Protein AF-A0A3D5NK63-F1 (afdb_monomer_lite)

Foldseek 3Di:
DDFAPQCPQLCVLCVVVVFNWDDDPDPRDIHHDDDDPVVVVSVVVSSVVRD

Structure (mmCIF, N/CA/C/O backbone):
data_AF-A0A3D5NK63-F1
#
_entry.id   AF-A0A3D5NK63-F1
#
loop_
_atom_site.group_PDB
_atom_site.id
_atom_site.type_symbol
_atom_site.label_atom_id
_atom_site.label_alt_id
_atom_site.label_comp_id
_atom_site.label_asym_id
_atom_site.label_entity_id
_atom_site.label_seq_id
_atom_site.pdbx_PDB_ins_code
_atom_site.Cartn_x
_atom_site.Cartn_y
_atom_site.Cartn_z
_atom_site.occupancy
_atom_site.B_iso_or_equiv
_atom_site.auth_seq_id
_atom_site.auth_comp_id
_atom_site.auth_asym_id
_atom_site.auth_atom_id
_atom_site.pdbx_PDB_model_num
ATOM 1 N N . ALA A 1 1 ? 8.837 6.341 -0.038 1.00 55.88 1 ALA A N 1
ATOM 2 C CA . ALA A 1 1 ? 8.617 5.383 -1.141 1.00 55.88 1 ALA A CA 1
ATOM 3 C C . ALA A 1 1 ? 8.772 3.979 -0.575 1.00 55.88 1 ALA A C 1
ATOM 5 O O . ALA A 1 1 ? 9.671 3.788 0.235 1.00 55.88 1 ALA A O 1
ATOM 6 N N . VAL A 1 2 ? 7.890 3.042 -0.928 1.00 63.78 2 VAL A N 1
ATOM 7 C CA . VAL A 1 2 ? 7.938 1.654 -0.429 1.00 63.78 2 VAL A CA 1
ATOM 8 C C . VAL A 1 2 ? 8.556 0.778 -1.516 1.00 63.78 2 VAL A C 1
ATOM 10 O O . VAL A 1 2 ? 8.142 0.877 -2.672 1.00 63.78 2 VAL A O 1
ATOM 13 N N . LYS A 1 3 ? 9.561 -0.031 -1.154 1.00 65.81 3 LYS A N 1
ATOM 14 C CA . LYS A 1 3 ? 10.175 -1.018 -2.049 1.00 65.81 3 LYS A CA 1
ATOM 15 C C . LYS A 1 3 ? 9.356 -2.304 -1.987 1.00 65.81 3 LYS A C 1
ATOM 17 O O . LYS A 1 3 ? 9.187 -2.859 -0.906 1.00 65.81 3 LYS A O 1
ATOM 22 N N . VAL A 1 4 ? 8.872 -2.763 -3.132 1.00 67.31 4 VAL A N 1
ATOM 23 C CA . VAL A 1 4 ? 8.086 -3.991 -3.277 1.00 67.31 4 VAL A CA 1
ATOM 24 C C . VAL A 1 4 ? 8.661 -4.849 -4.399 1.00 67.31 4 VAL A C 1
ATOM 26 O O . VAL A 1 4 ? 9.174 -4.322 -5.384 1.00 67.31 4 VAL A O 1
ATOM 29 N N . THR A 1 5 ? 8.598 -6.169 -4.236 1.00 68.88 5 THR A N 1
ATOM 30 C CA . THR A 1 5 ? 9.155 -7.138 -5.195 1.00 68.88 5 THR A CA 1
ATOM 31 C C . THR A 1 5 ? 8.404 -7.098 -6.529 1.00 68.88 5 THR A C 1
ATOM 33 O O . THR A 1 5 ? 9.033 -7.069 -7.580 1.00 68.88 5 THR A O 1
ATOM 36 N N . ASP A 1 6 ? 7.072 -6.973 -6.473 1.00 74.88 6 ASP A N 1
ATOM 37 C CA . ASP A 1 6 ? 6.178 -6.945 -7.634 1.00 74.88 6 ASP A CA 1
ATOM 38 C C . ASP A 1 6 ? 5.282 -5.700 -7.611 1.00 74.88 6 ASP A C 1
ATOM 40 O O . ASP A 1 6 ? 4.109 -5.734 -7.234 1.00 74.88 6 ASP A O 1
ATOM 44 N N . ALA A 1 7 ? 5.842 -4.554 -8.011 1.00 73.62 7 ALA A N 1
ATOM 45 C CA . ALA A 1 7 ? 5.108 -3.285 -8.017 1.00 73.62 7 ALA A CA 1
ATOM 46 C C . ALA A 1 7 ? 3.817 -3.337 -8.850 1.00 73.62 7 ALA A C 1
ATOM 48 O O . ALA A 1 7 ? 2.847 -2.690 -8.469 1.00 73.62 7 ALA A O 1
ATOM 49 N N . GLY A 1 8 ? 3.775 -4.121 -9.933 1.00 73.69 8 GLY A N 1
ATOM 50 C CA . GLY A 1 8 ? 2.575 -4.289 -10.760 1.00 73.69 8 GLY A CA 1
ATOM 51 C C . GLY A 1 8 ? 1.444 -5.039 -10.047 1.00 73.69 8 GLY A C 1
ATOM 52 O O . GLY A 1 8 ? 0.309 -4.567 -10.027 1.00 73.69 8 GLY A O 1
ATOM 53 N N . VAL A 1 9 ? 1.755 -6.169 -9.401 1.00 79.25 9 VAL A N 1
ATOM 54 C CA . VAL A 1 9 ? 0.758 -6.983 -8.679 1.00 79.25 9 VAL A CA 1
ATOM 55 C C . VAL A 1 9 ? 0.268 -6.258 -7.428 1.00 79.25 9 VAL A C 1
ATOM 57 O O . VAL A 1 9 ? -0.933 -6.213 -7.162 1.00 79.25 9 VAL A O 1
ATOM 60 N N . ILE A 1 10 ? 1.192 -5.647 -6.679 1.00 79.06 10 ILE A N 1
ATOM 61 C CA . ILE A 1 10 ? 0.858 -4.859 -5.490 1.00 79.06 10 ILE A CA 1
ATOM 62 C C . ILE A 1 10 ? 0.003 -3.648 -5.883 1.00 79.06 10 ILE A C 1
ATOM 64 O O . ILE A 1 10 ? -0.989 -3.372 -5.216 1.00 79.06 10 ILE A O 1
ATOM 68 N N . TYR A 1 11 ? 0.337 -2.957 -6.981 1.00 79.56 11 TYR A N 1
ATOM 69 C CA . TYR A 1 11 ? -0.467 -1.855 -7.518 1.00 79.56 11 TYR A CA 1
ATOM 70 C C . TYR A 1 11 ? -1.909 -2.286 -7.778 1.00 79.56 11 TYR A C 1
ATOM 72 O O . TYR A 1 11 ? -2.833 -1.626 -7.311 1.00 79.56 11 TYR A O 1
ATOM 80 N N . GLN A 1 12 ? -2.104 -3.405 -8.476 1.00 80.50 12 GLN A N 1
ATOM 81 C CA . GLN A 1 12 ? -3.435 -3.871 -8.848 1.00 80.50 12 GLN A CA 1
ATOM 82 C C . GLN A 1 12 ? -4.265 -4.275 -7.625 1.00 80.50 12 GLN A C 1
ATOM 84 O O . GLN A 1 12 ? -5.401 -3.831 -7.487 1.00 80.50 12 GLN A O 1
ATOM 89 N N . LYS A 1 13 ? -3.670 -5.011 -6.680 1.00 82.38 13 LYS A N 1
ATOM 90 C CA . LYS A 1 13 ? -4.347 -5.395 -5.433 1.00 82.38 13 LYS A CA 1
ATOM 91 C C . LYS A 1 13 ? -4.644 -4.198 -4.517 1.00 82.38 13 LYS A C 1
ATOM 93 O O . LYS A 1 13 ? -5.659 -4.191 -3.824 1.00 82.38 13 LYS A O 1
ATOM 98 N N . LEU A 1 14 ? -3.783 -3.176 -4.505 1.00 81.12 14 LEU A N 1
ATOM 99 C CA . LEU A 1 14 ? -4.053 -1.918 -3.799 1.00 81.12 14 LEU A CA 1
ATOM 100 C C . LEU A 1 14 ? -5.201 -1.147 -4.461 1.00 81.12 14 LEU A C 1
ATOM 102 O O . LEU A 1 14 ? -6.058 -0.628 -3.749 1.00 81.12 14 LEU A O 1
ATOM 106 N N . LEU A 1 15 ? -5.264 -1.138 -5.797 1.00 81.12 15 LEU A N 1
ATOM 107 C CA . LEU A 1 15 ? -6.362 -0.537 -6.555 1.00 81.12 15 LEU A CA 1
ATOM 108 C C . LEU A 1 15 ? -7.704 -1.222 -6.244 1.00 81.12 15 LEU A C 1
ATOM 110 O O . LEU A 1 15 ? -8.693 -0.534 -6.007 1.00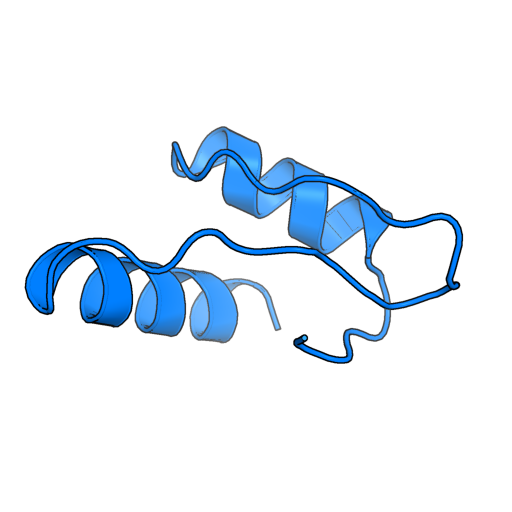 81.12 15 LEU A O 1
ATOM 114 N N . GLU A 1 16 ? -7.729 -2.560 -6.177 1.00 82.12 16 GLU A N 1
ATOM 115 C CA . GLU A 1 16 ? -8.915 -3.345 -5.788 1.00 82.12 16 GLU A CA 1
ATOM 116 C C . GLU A 1 16 ? -9.381 -3.048 -4.356 1.00 82.12 16 GLU A C 1
ATOM 118 O O . GLU A 1 16 ? -10.578 -3.051 -4.080 1.00 82.12 16 GLU A O 1
ATOM 123 N N . LYS A 1 17 ? -8.448 -2.739 -3.447 1.00 78.50 17 LYS A N 1
ATOM 124 C CA . LYS A 1 17 ? -8.755 -2.302 -2.075 1.00 78.50 17 LYS A CA 1
ATOM 125 C C . LYS A 1 17 ? -9.141 -0.819 -1.968 1.00 78.50 17 LYS A C 1
ATOM 127 O O . LYS A 1 17 ? -9.438 -0.362 -0.870 1.00 78.50 17 LYS A O 1
ATOM 132 N N . GLY A 1 18 ? -9.153 -0.068 -3.073 1.00 78.19 18 GLY A N 1
ATOM 133 C CA . GLY A 1 18 ? -9.523 1.353 -3.103 1.00 78.19 18 GLY A CA 1
ATOM 134 C C . GLY A 1 18 ? -8.365 2.331 -2.873 1.00 78.19 18 GLY A C 1
ATOM 135 O O . GLY A 1 18 ? -8.589 3.538 -2.787 1.00 78.19 18 GLY A O 1
ATOM 136 N N . PHE A 1 19 ? -7.119 1.852 -2.815 1.00 80.00 19 PHE A N 1
ATOM 137 C CA . PHE A 1 19 ? -5.938 2.701 -2.669 1.00 80.00 19 PHE A CA 1
ATOM 138 C C . PHE A 1 19 ? -5.394 3.135 -4.032 1.00 80.00 19 PHE A C 1
ATOM 140 O O . PHE A 1 19 ? -4.867 2.339 -4.810 1.00 80.00 19 PHE A O 1
ATOM 147 N N . ILE A 1 20 ? -5.454 4.440 -4.304 1.00 76.50 20 ILE A N 1
ATOM 148 C CA . ILE A 1 20 ? -4.928 5.028 -5.540 1.00 76.50 20 ILE A CA 1
ATOM 149 C C . ILE A 1 20 ? -3.426 5.283 -5.377 1.00 76.50 20 ILE A C 1
ATOM 151 O O . ILE A 1 20 ? -2.984 6.362 -4.973 1.00 76.50 20 ILE A O 1
ATOM 155 N N . VAL A 1 21 ? -2.624 4.274 -5.699 1.00 74.50 21 VAL A N 1
ATOM 156 C CA . VAL A 1 21 ? -1.163 4.396 -5.769 1.00 74.50 21 VAL A CA 1
ATOM 157 C C . VAL A 1 21 ? -0.716 4.783 -7.176 1.00 74.50 21 VAL A C 1
ATOM 159 O O . VAL A 1 21 ? -1.381 4.470 -8.155 1.00 74.50 21 VAL A O 1
ATOM 162 N N . ARG A 1 22 ? 0.400 5.505 -7.308 1.00 75.75 22 ARG A N 1
ATOM 163 C CA . ARG A 1 22 ? 0.969 5.866 -8.617 1.00 75.75 22 ARG A CA 1
ATOM 164 C C . ARG A 1 22 ? 2.256 5.078 -8.862 1.00 75.75 22 ARG A C 1
ATOM 166 O O . ARG A 1 22 ? 3.159 5.165 -8.023 1.00 75.75 22 ARG A O 1
ATOM 173 N N . PRO A 1 23 ? 2.375 4.344 -9.983 1.00 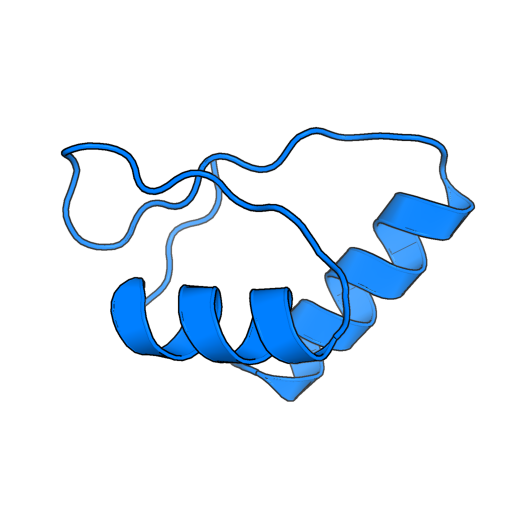67.50 23 PRO A N 1
ATOM 174 C CA . PRO A 1 23 ? 3.642 3.736 -10.356 1.00 67.50 23 PRO A CA 1
ATOM 175 C C . PRO A 1 23 ? 4.651 4.839 -10.685 1.00 67.50 23 PRO A C 1
ATOM 177 O O . PRO A 1 23 ? 4.311 5.841 -11.316 1.00 67.50 23 PRO A O 1
ATOM 180 N N . VAL A 1 24 ? 5.881 4.681 -10.207 1.00 71.75 24 VAL A N 1
ATOM 181 C CA . VAL A 1 24 ? 7.016 5.507 -10.637 1.00 71.75 24 VAL A CA 1
ATOM 182 C C . VAL A 1 24 ? 7.843 4.702 -11.632 1.00 71.75 24 VAL A C 1
ATOM 184 O O . VAL A 1 24 ? 7.833 3.477 -11.582 1.00 71.75 24 VAL A O 1
ATOM 187 N N . GLU A 1 25 ? 8.596 5.369 -12.508 1.00 59.53 25 GLU A N 1
ATOM 188 C CA . GLU A 1 25 ? 9.459 4.716 -13.515 1.00 59.53 25 GLU A CA 1
ATOM 189 C C . GLU A 1 25 ? 10.621 3.891 -12.910 1.00 59.53 25 GLU A C 1
ATOM 191 O O . GLU A 1 25 ? 11.451 3.336 -13.624 1.00 59.53 25 GLU A O 1
ATOM 196 N N . MET A 1 26 ? 10.678 3.775 -11.580 1.00 62.38 26 MET A N 1
ATOM 197 C CA . MET A 1 26 ? 11.628 2.949 -10.846 1.00 62.38 26 MET A CA 1
ATOM 198 C C . MET A 1 26 ? 11.034 1.559 -10.583 1.00 62.38 26 MET A C 1
ATOM 200 O O . MET A 1 26 ? 10.022 1.423 -9.891 1.00 62.38 26 MET A O 1
ATOM 204 N N . GLN A 1 27 ? 11.696 0.518 -11.095 1.00 60.75 27 GLN A N 1
ATOM 205 C CA . GLN A 1 27 ? 11.290 -0.874 -10.883 1.00 60.75 27 GLN A CA 1
ATOM 206 C C . GLN A 1 27 ? 11.160 -1.186 -9.384 1.00 60.75 27 GLN A C 1
ATOM 208 O O . GLN A 1 27 ? 12.100 -0.985 -8.615 1.00 60.75 27 GLN A O 1
ATOM 213 N N . GLY A 1 28 ? 9.989 -1.675 -8.969 1.00 67.00 28 GLY A N 1
ATOM 214 C CA . GLY A 1 28 ? 9.731 -2.061 -7.578 1.00 67.00 28 GLY A CA 1
ATOM 215 C C . GLY A 1 28 ? 9.359 -0.912 -6.634 1.00 67.00 28 GLY A C 1
ATOM 216 O O . GLY A 1 28 ? 9.317 -1.122 -5.423 1.00 67.00 28 GLY A O 1
ATOM 217 N N . TYR A 1 29 ? 9.084 0.294 -7.142 1.00 70.94 29 TYR A N 1
ATOM 218 C CA . TYR A 1 29 ? 8.668 1.425 -6.311 1.00 70.94 29 TYR A CA 1
ATOM 219 C C . TYR A 1 29 ? 7.250 1.887 -6.646 1.00 70.94 29 TYR A C 1
ATOM 221 O O . TYR A 1 29 ? 6.877 2.075 -7.802 1.00 70.94 29 TYR A O 1
ATOM 229 N N . LEU A 1 30 ? 6.468 2.134 -5.595 1.00 72.88 30 LEU A N 1
ATOM 230 C CA . LEU A 1 30 ? 5.147 2.748 -5.685 1.00 72.88 30 LEU A CA 1
ATOM 231 C C . LEU A 1 30 ? 5.144 4.066 -4.914 1.00 72.88 30 LEU A C 1
ATOM 233 O O . LEU A 1 30 ? 5.642 4.158 -3.782 1.00 72.88 30 LEU A O 1
ATOM 237 N N . ARG A 1 31 ? 4.579 5.106 -5.533 1.00 77.12 31 ARG A N 1
ATOM 238 C CA . ARG A 1 31 ? 4.309 6.371 -4.856 1.00 77.12 31 ARG A CA 1
ATOM 239 C C . ARG A 1 31 ? 2.933 6.297 -4.217 1.00 77.12 31 ARG A C 1
ATOM 241 O O . ARG A 1 31 ? 1.919 6.179 -4.902 1.00 77.12 31 ARG A O 1
ATOM 248 N N . VAL A 1 32 ? 2.930 6.415 -2.900 1.00 74.94 32 VAL A N 1
ATOM 249 C CA . VAL A 1 32 ? 1.731 6.435 -2.066 1.00 74.94 32 VAL A CA 1
ATOM 250 C C . VAL A 1 32 ? 1.538 7.840 -1.521 1.00 74.94 32 VAL A C 1
ATOM 252 O O . VAL A 1 32 ? 2.504 8.482 -1.101 1.00 74.94 32 VAL A O 1
ATOM 255 N N . SER A 1 33 ? 0.307 8.336 -1.585 1.00 73.69 33 SER A N 1
ATOM 256 C CA . SER A 1 33 ? -0.070 9.575 -0.910 1.00 73.69 33 SER A CA 1
ATOM 257 C C . SER A 1 33 ? -0.466 9.225 0.516 1.00 73.69 33 SER A C 1
ATOM 259 O O . SER A 1 33 ? -1.345 8.396 0.718 1.00 73.69 33 SER A O 1
ATOM 261 N N . VAL A 1 34 ? 0.201 9.832 1.491 1.00 75.12 34 VAL A N 1
ATOM 262 C CA . VAL A 1 34 ? -0.143 9.671 2.905 1.00 75.12 34 VAL A CA 1
ATOM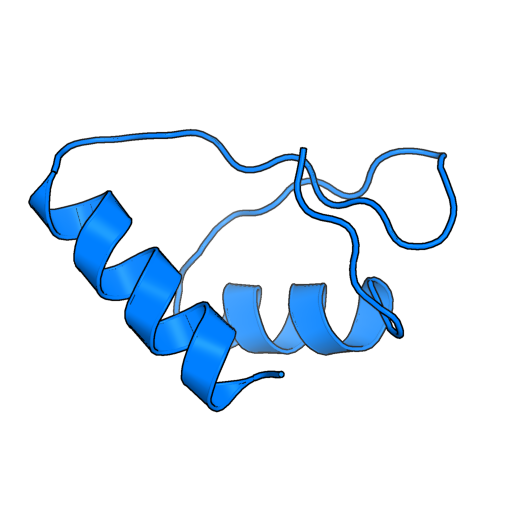 263 C C . VAL A 1 34 ? -1.303 10.609 3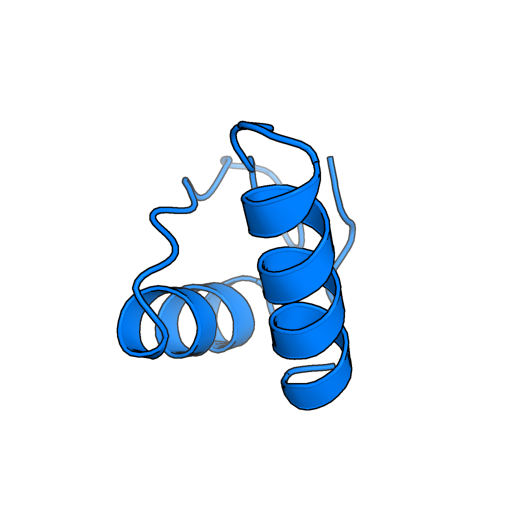.227 1.00 75.12 34 VAL A C 1
ATOM 265 O O . VAL A 1 34 ? -1.179 11.818 3.032 1.00 75.12 34 VAL A O 1
ATOM 268 N N . GLY A 1 35 ? -2.418 10.031 3.670 1.00 77.38 35 GLY A N 1
ATOM 269 C CA . GLY A 1 35 ? -3.611 10.750 4.110 1.00 77.38 35 GLY A CA 1
ATOM 270 C C . GLY A 1 35 ? -3.657 10.897 5.630 1.00 77.38 35 GLY A C 1
ATOM 271 O O . GLY A 1 35 ? -2.649 11.164 6.289 1.00 77.38 35 GLY A O 1
ATOM 272 N N . THR A 1 36 ? -4.843 10.711 6.202 1.00 83.94 36 THR A N 1
ATOM 273 C CA . THR A 1 36 ? -5.044 10.653 7.655 1.00 83.94 36 THR A CA 1
ATOM 274 C C . THR A 1 36 ? -4.442 9.389 8.274 1.00 83.94 36 THR A C 1
ATOM 276 O O . THR A 1 36 ? -4.117 8.414 7.597 1.00 83.94 36 THR A O 1
ATOM 279 N N . ARG A 1 37 ? -4.293 9.381 9.606 1.00 85.31 37 ARG A N 1
ATOM 280 C CA . ARG A 1 37 ? -3.750 8.228 10.342 1.00 85.31 37 ARG A CA 1
ATOM 281 C C . ARG A 1 37 ? -4.536 6.941 10.071 1.00 85.31 37 ARG A C 1
ATOM 283 O O . ARG A 1 37 ? -3.919 5.906 9.861 1.00 85.31 37 ARG A O 1
ATOM 290 N N . ASN A 1 38 ? -5.863 7.044 10.012 1.00 85.25 38 ASN A N 1
ATOM 291 C CA . ASN A 1 38 ? -6.749 5.910 9.768 1.00 85.25 38 ASN A CA 1
ATOM 292 C C . ASN A 1 38 ? -6.539 5.323 8.362 1.00 85.25 38 ASN A C 1
ATOM 294 O O . ASN A 1 38 ? -6.416 4.113 8.218 1.00 85.25 38 ASN A O 1
ATOM 298 N N . GLU A 1 39 ? -6.406 6.179 7.341 1.00 82.31 39 GLU A N 1
ATOM 299 C CA . GLU A 1 39 ? -6.075 5.753 5.972 1.00 82.31 39 GLU A CA 1
ATOM 300 C C . GLU A 1 39 ? -4.695 5.093 5.896 1.00 82.31 39 GLU A C 1
ATOM 302 O O . GLU A 1 39 ? -4.511 4.115 5.177 1.00 82.31 39 GLU A O 1
ATOM 307 N N . ASN A 1 40 ? -3.721 5.600 6.657 1.00 83.19 40 ASN A N 1
ATOM 308 C CA . ASN A 1 40 ? -2.396 4.991 6.735 1.00 83.19 40 ASN A CA 1
ATOM 309 C C . ASN A 1 40 ? -2.418 3.611 7.401 1.00 83.19 40 ASN A C 1
ATOM 311 O O . ASN A 1 40 ? -1.678 2.730 6.970 1.00 83.19 40 ASN A O 1
ATOM 315 N N . GLU A 1 41 ? -3.216 3.419 8.453 1.00 86.38 41 GLU A N 1
ATOM 316 C CA . GLU A 1 41 ? -3.350 2.119 9.118 1.00 86.38 41 GLU A CA 1
ATOM 317 C C . GLU A 1 41 ? -4.005 1.092 8.194 1.00 86.38 41 GLU A C 1
ATOM 319 O O . GLU A 1 41 ? -3.451 0.008 8.012 1.00 86.38 41 GLU A O 1
ATOM 324 N N . GLU A 1 42 ? -5.096 1.466 7.523 1.00 84.50 42 GLU A N 1
ATOM 325 C CA . GLU A 1 42 ? -5.747 0.618 6.519 1.00 84.50 42 GLU A CA 1
ATOM 326 C C . GLU A 1 42 ? -4.810 0.311 5.342 1.00 84.50 42 GLU A C 1
ATOM 328 O O . GLU A 1 42 ? -4.749 -0.820 4.864 1.00 84.50 42 GLU A O 1
ATOM 333 N N . PHE A 1 43 ? -4.018 1.292 4.894 1.00 82.94 43 PHE A N 1
ATOM 334 C CA . PHE A 1 43 ? -3.025 1.099 3.838 1.00 82.94 43 PHE A CA 1
ATOM 335 C C . PHE A 1 43 ? -1.918 0.122 4.252 1.00 82.94 43 PHE A C 1
ATOM 337 O O . PHE A 1 43 ? -1.496 -0.715 3.454 1.00 82.94 43 PHE A O 1
ATOM 344 N N . LEU A 1 44 ? -1.428 0.227 5.489 1.00 82.06 44 LEU A N 1
ATOM 345 C CA . LEU A 1 44 ? -0.412 -0.675 6.030 1.00 82.06 44 LEU A CA 1
ATOM 346 C C . LEU A 1 44 ? -0.953 -2.096 6.204 1.00 82.06 44 LEU A C 1
ATOM 348 O O . LEU A 1 44 ? -0.226 -3.048 5.924 1.00 82.06 44 LEU A O 1
ATOM 352 N N . ASP A 1 45 ? -2.201 -2.243 6.647 1.00 85.31 45 ASP A N 1
ATOM 353 C CA . ASP A 1 45 ? -2.871 -3.541 6.754 1.00 85.31 45 ASP A CA 1
ATOM 354 C C . ASP A 1 45 ? -3.078 -4.173 5.374 1.00 85.31 45 ASP A C 1
ATOM 356 O O . ASP A 1 45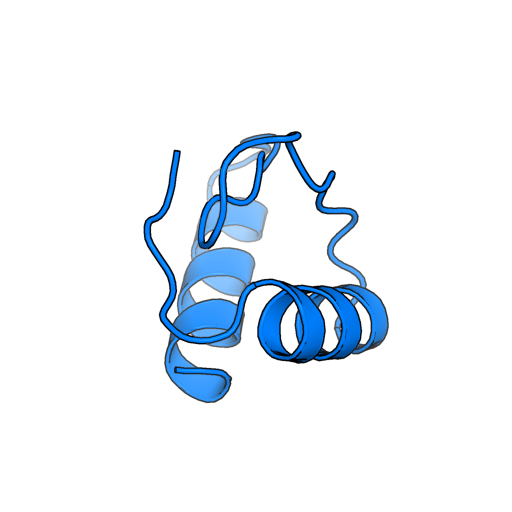 ? -2.663 -5.310 5.133 1.00 85.31 45 ASP A O 1
ATOM 360 N N . ALA A 1 46 ? -3.586 -3.381 4.425 1.00 81.69 46 ALA A N 1
ATOM 361 C CA . ALA A 1 46 ? -3.687 -3.765 3.030 1.00 81.69 46 ALA A CA 1
ATOM 362 C C . ALA A 1 46 ? -2.329 -4.242 2.518 1.00 81.69 46 ALA A C 1
ATOM 364 O O . ALA A 1 46 ? -2.243 -5.394 2.109 1.00 81.69 46 ALA A O 1
ATOM 365 N N . LEU A 1 47 ? -1.272 -3.422 2.623 1.00 79.31 47 LEU A N 1
ATOM 366 C CA . LEU A 1 47 ? 0.098 -3.769 2.230 1.00 79.31 47 LEU A CA 1
ATOM 367 C C . LEU A 1 47 ? 0.566 -5.096 2.827 1.00 79.31 47 LEU A C 1
ATOM 369 O O . LEU A 1 47 ? 1.085 -5.920 2.082 1.00 79.31 47 LEU A O 1
ATOM 373 N N . LYS A 1 48 ? 0.372 -5.322 4.132 1.00 81.69 48 LYS A N 1
ATOM 374 C CA . LYS A 1 48 ? 0.735 -6.588 4.792 1.00 81.69 48 LYS A CA 1
ATOM 375 C C . LYS A 1 48 ? -0.037 -7.785 4.250 1.00 81.69 48 LYS A C 1
ATOM 377 O O . LYS A 1 48 ? 0.501 -8.879 4.234 1.00 81.69 48 LYS A O 1
ATOM 382 N N . SER A 1 49 ? -1.283 -7.587 3.828 1.00 79.50 49 SER A N 1
ATOM 383 C CA . SER A 1 49 ? -2.086 -8.629 3.187 1.00 79.50 49 SER A CA 1
ATOM 384 C C . SER A 1 49 ? -1.664 -8.894 1.736 1.00 79.50 49 SER A C 1
ATOM 386 O O . SER A 1 49 ? -2.041 -9.929 1.183 1.00 79.50 49 SER A O 1
ATOM 388 N N . VAL A 1 50 ? -0.961 -7.951 1.095 1.00 74.25 50 VAL A N 1
ATOM 389 C CA . VAL A 1 50 ? -0.522 -8.062 -0.302 1.00 74.25 50 VAL A CA 1
ATOM 390 C C . VAL A 1 50 ? 0.914 -8.578 -0.457 1.00 74.25 50 VAL A C 1
ATOM 392 O O . VAL A 1 50 ? 1.199 -9.214 -1.475 1.00 74.25 50 VAL A O 1
ATOM 395 N N . LEU A 1 51 ? 1.785 -8.238 0.501 1.00 68.00 51 LEU A N 1
ATOM 396 C CA . LEU A 1 51 ? 3.181 -8.681 0.640 1.00 68.00 51 LEU A CA 1
ATOM 397 C C . LEU A 1 51 ? 3.271 -10.170 0.987 1.00 68.00 51 LEU A C 1
ATOM 399 O O . LEU A 1 51 ? 4.218 -10.800 0.467 1.00 68.00 51 LEU A O 1
#

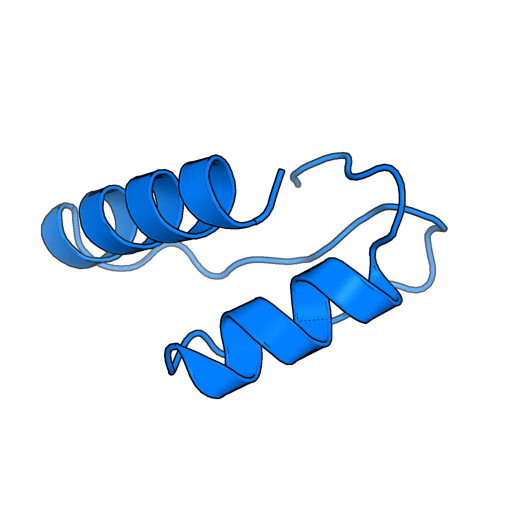pLDDT: mean 75.86, std 7.34, range [55.88, 86.38]

Radius of gyration: 10.05 Å; chains: 1; bounding box: 21×19×24 Å

Sequence (51 aa):
AVKVTDAGVIYQKLLEKGFIVRPVEMQGYLRVSVGTRNENEEFLDALKSVL

Secondary structure (DSSP, 8-state):
-EE-S-HHHHHHHHHHTT---EE-SSTTEEE-----HHHHHHHHHHHHHH-